Protein 7F0K (pdb70)

Secondary structure (DSSP, 8-state):
-HHHHHHHHHHHHHHHHHHH--HHHHHHHT-S--TTTS----HHHHHHH--HHHHHHHHH--HHHHHHHHHHHHHHHHHH-/-HHHHHHHHHHHHHHHHH--HHHHHHGGGSPPTTTS----HHHHHHH--HHHHHHHHH--HHHHHHHHHHHH-

Sequence (154 aa):
ATTYEEFAAKLDRLDAEFAKKEEQNKRFFADKPDEATLSPEKEHYEKFEKIQEHTDKFNKKREHSEHFKAKFAELLEQQKNTYEEFAAKLDRLDAEFAKKEEQNKRFFADKPDEATLSPEKEHYEKFEKIQEHTDKFNKKREHSEHFKAKFAEL

Solvent-accessible surface area: 10835 Å² total

Radius of gyration: 20.3 Å; Cα contacts (8 Å, |Δi|>4): 42; chains: 2; bounding box: 27×20×68 Å

Organism: Trypanosoma brucei gambiense (strain MHOM/CI/86/DAL972) (NCBI:txid679716)

B-factor: mean 46.87, std 20.78, range [7.72, 154.34]

Nearest PDB structures (foldseek):
  7f0k-assembly1_B  TM=1.007E+00  e=2.599E-08  Trypanosoma brucei gambiense DAL972

Structure (mmCIF, N/CA/C/O backbone):
data_7F0K
#
_entry.id   7F0K
#
_cell.length_a   34.899
_cell.length_b   38.544
_cell.length_c   142.095
_cell.angle_alpha   90.000
_cell.angle_beta   90.000
_cell.angle_gamma   90.000
#
_symmetry.space_group_name_H-M   'P 21 21 21'
#
loop_
_atom_site.group_PDB
_atom_site.id
_atom_site.type_symbol
_atom_site.label_atom_id
_atom_site.label_alt_id
_atom_site.label_comp_id
_atom_site.label_asym_id
_atom_site.label_entity_id
_atom_site.label_seq_id
_atom_site.pdbx_PDB_ins_code
_atom_site.Cartn_x
_atom_site.Cartn_y
_atom_site.Cartn_z
_atom_site.occupancy
_atom_site.B_iso_or_equiv
_atom_site.auth_seq_id
_atom_site.auth_comp_id
_atom_site.auth_asym_id
_atom_site.auth_atom_id
_atom_site.pdbx_PDB_model_num
ATOM 9 N N . ALA A 1 2 ? 18.25590 10.85777 56.94291 1.000 44.69601 2 ALA A N 1
ATOM 10 C CA . ALA A 1 2 ? 18.35709 11.70783 55.76113 1.000 33.65596 2 ALA A CA 1
ATOM 11 C C . ALA A 1 2 ? 19.27999 11.09160 54.71919 1.000 31.05852 2 ALA A C 1
ATOM 12 O O . ALA A 1 2 ? 19.00110 11.15969 53.51639 1.000 28.28636 2 ALA A O 1
ATOM 14 N N . THR A 1 3 ? 20.38894 10.49320 55.16184 1.000 35.19078 3 THR A N 1
ATOM 15 C CA . THR A 1 3 ? 21.27557 9.79716 54.23606 1.000 36.89997 3 THR A CA 1
ATOM 16 C C . THR A 1 3 ? 20.61583 8.54435 53.67133 1.000 37.33019 3 THR A C 1
ATOM 17 O O . THR A 1 3 ? 20.90105 8.15230 52.53380 1.000 36.07550 3 THR A O 1
ATOM 21 N N . THR A 1 4 ? 19.72635 7.91231 54.44181 1.000 38.52898 4 THR A N 1
ATOM 22 C CA . THR A 1 4 ? 19.02622 6.73107 53.94672 1.000 37.22017 4 THR A CA 1
ATOM 23 C C . THR A 1 4 ? 18.09359 7.08201 52.79405 1.000 39.51401 4 THR A C 1
ATOM 24 O O . THR A 1 4 ? 18.06465 6.37959 51.77658 1.000 51.13319 4 THR A O 1
ATOM 28 N N . TYR A 1 5 ? 17.33123 8.17006 52.92815 1.000 32.92773 5 TYR A N 1
ATOM 29 C CA . TYR A 1 5 ? 16.42020 8.56023 51.85782 1.000 21.91132 5 TYR A CA 1
ATOM 30 C C . TYR A 1 5 ? 17.18111 9.03203 50.62635 1.000 22.61601 5 TYR A C 1
ATOM 31 O O . TYR A 1 5 ? 16.80078 8.70698 49.49590 1.000 33.49549 5 TYR A O 1
ATOM 40 N N . GLU A 1 6 ? 18.25514 9.80133 50.82049 1.000 23.62504 6 GLU A N 1
ATOM 41 C CA . GLU A 1 6 ? 19.02386 10.28072 49.67650 1.000 32.92176 6 GLU A CA 1
ATOM 42 C C . GLU A 1 6 ? 19.71751 9.13202 48.95695 1.000 36.63098 6 GLU A C 1
ATOM 43 O O . GLU A 1 6 ? 19.83973 9.14779 47.72673 1.000 37.97551 6 GLU A O 1
ATOM 49 N N . GLU A 1 7 ? 20.18086 8.12681 49.70413 1.000 32.88472 7 GLU A N 1
ATOM 50 C CA . GLU A 1 7 ? 20.73297 6.94080 49.06065 1.000 41.12557 7 GLU A CA 1
ATOM 51 C C . GLU A 1 7 ? 19.65007 6.15628 48.33187 1.000 45.78747 7 GLU A C 1
ATOM 52 O O . GLU A 1 7 ? 19.92237 5.53696 47.29703 1.000 54.87521 7 GLU A O 1
ATOM 58 N N . PHE A 1 8 ? 18.41808 6.18877 48.84409 1.000 38.64168 8 PHE A N 1
ATOM 59 C CA . PHE A 1 8 ? 17.30989 5.51487 48.17551 1.000 33.12356 8 PHE A CA 1
ATOM 60 C C . PHE A 1 8 ? 16.91954 6.24228 46.89392 1.000 36.32709 8 PHE A C 1
ATOM 61 O O . PHE A 1 8 ? 16.72874 5.61551 45.84514 1.000 33.95901 8 PHE A O 1
ATOM 69 N N . ALA A 1 9 ? 16.80215 7.57161 46.95938 1.000 35.24418 9 ALA A N 1
ATOM 70 C CA . ALA A 1 9 ? 16.42106 8.34212 45.78008 1.000 28.36709 9 ALA A CA 1
ATOM 71 C C . ALA A 1 9 ? 17.50183 8.28336 44.70939 1.000 34.55926 9 ALA A C 1
ATOM 72 O O . ALA A 1 9 ? 17.19588 8.25463 43.51157 1.000 42.33345 9 ALA A O 1
ATOM 74 N N . ALA A 1 10 ? 18.77127 8.26450 45.12028 1.000 32.65867 10 ALA A N 1
ATOM 75 C CA . ALA A 1 10 ? 19.85508 8.13821 44.15233 1.000 39.55434 10 ALA A CA 1
ATOM 76 C C . ALA A 1 10 ? 19.84624 6.76251 43.49997 1.000 43.26206 10 ALA A C 1
ATOM 77 O O . ALA A 1 10 ? 20.17473 6.62743 42.31503 1.000 41.48788 10 ALA A O 1
ATOM 79 N N . LYS A 1 11 ? 19.47691 5.72963 44.26188 1.000 41.64069 11 LYS A N 1
ATOM 80 C CA . LYS A 1 11 ? 19.38289 4.38574 43.70122 1.000 48.70160 11 LYS A CA 1
ATOM 81 C C . LYS A 1 11 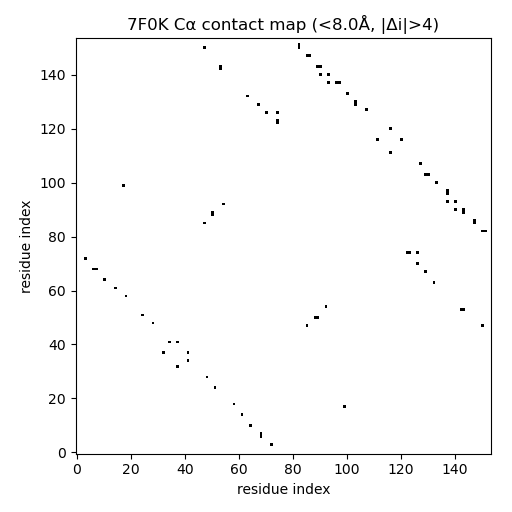? 18.30058 4.31012 42.63094 1.000 40.52886 11 LYS A C 1
ATOM 82 O O . LYS A 1 11 ? 18.51621 3.73245 41.55865 1.000 38.21516 11 LYS A O 1
ATOM 88 N N . LEU A 1 12 ? 17.13297 4.90165 42.89788 1.000 32.38017 12 LEU A N 1
ATOM 89 C CA . LEU A 1 12 ? 16.05566 4.89195 41.91318 1.000 30.94522 12 LEU A CA 1
ATOM 90 C C . LEU A 1 12 ? 16.44395 5.65730 40.65506 1.000 38.61744 12 LEU A C 1
ATOM 91 O O . LEU A 1 12 ? 16.15687 5.21398 39.53719 1.000 42.26306 12 LEU A O 1
ATOM 96 N N . ASP A 1 13 ? 17.10460 6.80677 40.81432 1.000 47.46062 13 ASP A N 1
ATOM 97 C CA . ASP A 1 13 ? 17.48519 7.59598 39.64804 1.000 50.33099 13 ASP A CA 1
ATOM 98 C C . ASP A 1 13 ? 18.54095 6.89179 38.80727 1.000 47.64782 13 ASP A C 1
ATOM 99 O O . ASP A 1 13 ? 18.53043 7.01487 37.57728 1.000 44.16418 13 ASP A O 1
ATOM 104 N N . ARG A 1 14 ? 19.45295 6.15008 39.44021 1.000 46.91796 14 ARG A N 1
ATOM 105 C CA . ARG A 1 14 ? 20.45582 5.42332 38.66872 1.000 55.16818 14 ARG A CA 1
ATOM 106 C C . ARG A 1 14 ? 19.83275 4.25220 37.92116 1.000 41.52052 14 ARG A C 1
ATOM 107 O O . ARG A 1 14 ? 20.17688 3.99549 36.76135 1.000 39.26248 14 ARG A O 1
ATOM 115 N N . LEU A 1 15 ? 18.90315 3.54027 38.56233 1.000 36.39192 15 LEU A N 1
ATOM 116 C CA . LEU A 1 15 ? 18.21411 2.44841 37.88295 1.000 38.16002 15 LEU A CA 1
ATOM 117 C C . LEU A 1 15 ? 17.33141 2.97058 36.75670 1.000 29.47472 15 LEU A C 1
ATOM 118 O O . LEU A 1 15 ? 17.23982 2.34590 35.69345 1.000 38.16089 15 LEU A O 1
ATOM 123 N N . ASP A 1 16 ? 16.66528 4.10785 36.97452 1.000 29.55752 16 ASP A N 1
ATOM 124 C CA . ASP A 1 16 ? 15.84694 4.69585 35.91811 1.000 44.61787 16 ASP A CA 1
ATOM 125 C C . ASP A 1 16 ? 16.70521 5.15299 34.74522 1.000 32.03620 16 ASP A C 1
ATOM 126 O O . ASP A 1 16 ? 16.29920 5.02401 33.58412 1.000 21.38652 16 ASP A O 1
ATOM 131 N N . ALA A 1 17 ? 17.88922 5.70116 35.02735 1.000 29.02932 17 ALA A N 1
ATOM 132 C CA . ALA A 1 17 ? 18.76409 6.14636 33.94863 1.000 31.62749 17 ALA A CA 1
ATOM 133 C C . ALA A 1 17 ? 19.28909 4.96434 33.14467 1.000 37.85331 17 ALA A C 1
ATOM 134 O O . ALA A 1 17 ? 19.42432 5.05137 31.91825 1.000 40.25893 17 ALA A O 1
ATOM 136 N N . GLU A 1 18 ? 19.58238 3.84714 33.81465 1.000 31.76722 18 GLU A N 1
ATOM 137 C CA . GLU A 1 18 ? 20.06417 2.67222 33.09683 1.000 33.73283 18 GLU A CA 1
ATOM 138 C C . GLU A 1 18 ? 18.95362 2.04691 32.26419 1.000 29.02530 18 GLU A C 1
ATOM 139 O O . GLU A 1 18 ? 19.19141 1.60116 31.13574 1.000 34.32556 18 GLU A O 1
ATOM 145 N N . PHE A 1 19 ? 17.73204 2.01618 32.80102 1.000 19.99555 19 PHE A N 1
ATOM 146 C CA . PHE A 1 19 ? 16.60020 1.48970 32.04635 1.000 17.74674 19 PHE A CA 1
ATOM 147 C C . PHE A 1 19 ? 16.29078 2.35795 30.83355 1.000 31.88703 19 PHE A C 1
ATOM 148 O O . PHE A 1 19 ? 15.92711 1.84078 29.77054 1.000 34.36442 19 PHE A O 1
ATOM 156 N N . ALA A 1 20 ? 16.41592 3.67987 30.97535 1.000 32.16743 20 ALA A N 1
ATOM 157 C CA . ALA A 1 20 ? 16.14893 4.56723 29.84851 1.000 27.35923 20 ALA A CA 1
ATOM 158 C C . ALA A 1 20 ? 17.19155 4.40063 28.75069 1.000 34.74621 20 ALA A C 1
ATOM 159 O O . ALA A 1 20 ? 16.84864 4.37492 27.56276 1.000 50.33269 20 ALA A O 1
ATOM 161 N N . LYS A 1 21 ? 18.46985 4.29026 29.12268 1.000 30.62316 21 LYS A N 1
ATOM 162 C CA . LYS A 1 21 ? 19.50156 4.07993 28.11211 1.000 42.47103 21 LYS A CA 1
ATOM 163 C C . LYS A 1 21 ? 19.36562 2.70653 27.46851 1.000 41.32711 21 LYS A C 1
ATOM 164 O O . LYS A 1 21 ? 19.55483 2.56139 26.25495 1.000 49.85796 21 LYS A O 1
ATOM 170 N N . LYS A 1 22 ? 19.04127 1.68675 28.26781 1.000 32.92587 22 LYS A N 1
ATOM 171 C CA . LYS A 1 22 ? 18.82862 0.35243 27.71896 1.000 33.43027 22 LYS A CA 1
ATOM 172 C C . LYS A 1 22 ? 17.69054 0.34940 26.70788 1.000 38.19223 22 LYS A C 1
ATOM 173 O O . LYS A 1 22 ? 17.74637 -0.37489 25.70691 1.000 50.36402 22 LYS A O 1
ATOM 187 N N . GLU A 1 24 ? 16.75069 3.05277 24.91945 1.000 39.30994 24 GLU A N 1
ATOM 188 C CA . GLU A 1 24 ? 17.16758 3.84010 23.76511 1.000 49.57981 24 GLU A CA 1
ATOM 189 C C . GLU A 1 24 ? 18.11563 3.05876 22.86601 1.000 47.72566 24 GLU A C 1
ATOM 190 O O . GLU A 1 24 ? 18.10165 3.24508 21.64436 1.000 43.05122 24 GLU A O 1
ATOM 196 N N . GLU A 1 25 ? 18.93389 2.17636 23.44226 1.000 50.19138 25 GLU A N 1
ATOM 197 C CA . GLU A 1 25 ? 19.86379 1.40129 22.62975 1.000 52.43298 25 GLU A CA 1
ATOM 198 C C . GLU A 1 25 ? 19.15409 0.28555 21.87546 1.000 41.94895 25 GLU A C 1
ATOM 199 O O . GLU A 1 25 ? 19.45806 0.03688 20.70335 1.000 37.73229 25 GLU A O 1
ATOM 205 N N . GLN A 1 26 ? 18.20759 -0.39618 22.52398 1.000 37.25819 26 GLN A N 1
ATOM 206 C CA . GLN A 1 26 ? 17.49243 -1.46589 21.83753 1.000 38.08533 26 GLN A CA 1
ATOM 207 C C . GLN A 1 26 ? 16.58907 -0.90774 20.74338 1.000 36.93716 26 GLN A C 1
ATOM 208 O O . GLN A 1 26 ? 16.47279 -1.50422 19.66695 1.000 51.80820 26 GLN A O 1
ATOM 214 N N . ASN A 1 27 ? 15.94456 0.23653 20.99397 1.000 35.97901 27 ASN A N 1
ATOM 215 C CA . ASN A 1 27 ? 15.19033 0.89379 19.93196 1.000 30.77169 27 ASN A CA 1
ATOM 216 C C . ASN A 1 27 ? 16.11751 1.39739 18.83548 1.000 29.63291 27 ASN A C 1
ATOM 217 O O . ASN A 1 27 ? 15.70744 1.49655 17.67392 1.000 30.23590 27 ASN A O 1
ATOM 222 N N . LYS A 1 28 ? 17.36775 1.70773 19.18163 1.000 26.45324 28 LYS A N 1
ATOM 223 C CA . LYS A 1 28 ? 18.33034 2.14136 18.17598 1.000 23.30961 28 LYS A CA 1
ATOM 224 C C . LYS A 1 28 ? 18.70661 0.98171 17.26354 1.000 31.05013 28 LYS A C 1
ATOM 225 O O . LYS A 1 28 ? 18.71857 1.12104 16.03481 1.000 28.22338 28 LYS A O 1
ATOM 231 N N . ARG A 1 29 ? 19.00318 -0.18036 17.85301 1.000 34.14315 29 ARG A N 1
ATOM 232 C CA . ARG A 1 29 ? 19.41257 -1.33677 17.06383 1.000 38.45660 29 ARG A CA 1
ATOM 233 C C . ARG A 1 29 ? 18.23369 -1.96538 16.33232 1.000 28.38875 29 ARG A C 1
ATOM 234 O O . ARG A 1 29 ? 18.41663 -2.56450 15.26621 1.000 32.33542 29 ARG A O 1
ATOM 242 N N . PHE A 1 30 ? 17.02205 -1.83339 16.87715 1.000 29.86640 30 PHE A N 1
ATOM 243 C CA . PHE A 1 30 ? 15.85114 -2.39044 16.20832 1.000 23.56896 30 PHE A CA 1
ATOM 244 C C . PHE A 1 30 ? 15.51297 -1.60415 14.94741 1.000 31.36505 30 PHE A C 1
ATOM 245 O O . PHE A 1 30 ? 15.12646 -2.18822 13.92805 1.000 30.10851 30 PHE A O 1
ATOM 253 N N . PHE A 1 31 ? 15.64810 -0.27579 15.00072 1.000 36.51139 31 PHE A N 1
ATOM 254 C CA . PHE A 1 31 ? 15.38568 0.55791 13.83320 1.000 33.22362 31 PHE A CA 1
ATOM 255 C C . PHE A 1 31 ? 16.48471 0.45149 12.78569 1.000 47.18376 31 PHE A C 1
ATOM 256 O O . PHE A 1 31 ? 16.22469 0.71046 11.60564 1.000 48.48755 31 PHE A O 1
ATOM 264 N N . ALA A 1 32 ? 17.70188 0.08567 13.18603 1.000 44.53138 32 ALA A N 1
ATOM 265 C 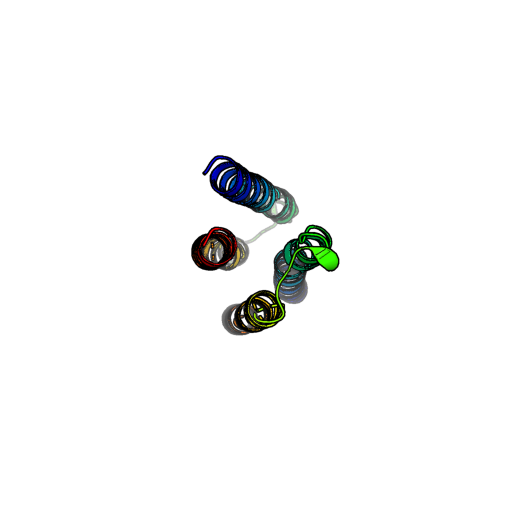CA . ALA A 1 32 ? 18.80246 -0.05657 12.24286 1.000 38.71792 32 ALA A CA 1
ATOM 266 C C . ALA A 1 32 ? 18.75738 -1.37104 11.47851 1.000 33.27329 32 ALA A C 1
ATOM 267 O O . ALA A 1 32 ? 19.64741 -1.62277 10.65932 1.000 37.65497 32 ALA A O 1
ATOM 269 N N . ASP A 1 33 ? 17.75113 -2.20498 11.71956 1.000 32.22333 33 ASP A N 1
ATOM 270 C CA . ASP A 1 33 ? 17.58378 -3.47855 11.02651 1.000 39.13163 33 ASP A CA 1
ATOM 271 C C . ASP A 1 33 ? 16.34483 -3.33717 10.14581 1.000 42.83131 33 ASP A C 1
ATOM 272 O O . ASP A 1 33 ? 15.23115 -3.68173 10.54458 1.000 38.74153 33 ASP A O 1
ATOM 277 N N . LYS A 1 34 ? 16.55490 -2.81904 8.94239 1.000 56.25948 34 LYS A N 1
ATOM 278 C CA . LYS A 1 34 ? 15.49303 -2.55034 7.98647 1.000 54.01525 34 LYS A CA 1
ATOM 279 C C . LYS A 1 34 ? 16.08471 -2.67116 6.59275 1.000 69.83429 34 LYS A C 1
ATOM 280 O O . LYS A 1 34 ? 17.30772 -2.58657 6.42807 1.000 70.83113 34 LYS A O 1
ATOM 286 N N . PRO A 1 35 ? 15.25369 -2.89008 5.57249 1.000 61.15084 35 PRO A N 1
ATOM 287 C CA . PRO A 1 35 ? 15.78928 -3.02639 4.21369 1.000 53.25869 35 PRO A CA 1
ATOM 288 C C . PRO A 1 35 ? 16.55937 -1.78572 3.78368 1.000 62.36221 35 PRO A C 1
ATOM 289 O O . PRO A 1 35 ? 16.44560 -0.70865 4.37342 1.000 71.28572 35 PRO A O 1
ATOM 293 N N . ASP A 1 36 ? 17.35362 -1.95554 2.72955 1.000 66.02343 36 ASP A N 1
ATOM 294 C CA . ASP A 1 36 ? 18.21232 -0.88125 2.25190 1.000 70.91534 36 ASP A CA 1
ATOM 295 C C . ASP A 1 36 ? 17.37900 0.30419 1.77581 1.000 64.97420 36 ASP A C 1
ATOM 296 O O . ASP A 1 36 ? 16.22743 0.15729 1.35693 1.000 63.13731 36 ASP A O 1
ATOM 301 N N . GLU A 1 37 ? 17.97239 1.49789 1.86032 1.000 65.63936 37 GLU A N 1
ATOM 302 C CA . GLU A 1 37 ? 17.29077 2.69864 1.39273 1.000 60.43236 37 GLU A CA 1
ATOM 303 C C . GLU A 1 37 ? 17.04997 2.66367 -0.10944 1.000 71.94669 37 GLU A C 1
ATOM 304 O O . GLU A 1 37 ? 16.14699 3.35090 -0.59978 1.000 69.23133 37 GLU A O 1
ATOM 310 N N . ALA A 1 38 ? 17.83435 1.87822 -0.84676 1.000 71.94128 38 ALA A N 1
ATOM 311 C CA . ALA A 1 38 ? 17.66657 1.74013 -2.28605 1.000 63.97807 38 ALA A CA 1
ATOM 312 C C . ALA A 1 38 ? 16.59978 0.72017 -2.65881 1.000 58.33393 38 ALA A C 1
ATOM 313 O O . ALA A 1 38 ? 16.34211 0.52542 -3.85114 1.000 70.18868 38 ALA A O 1
ATOM 315 N N . THR A 1 39 ? 15.97603 0.07036 -1.67557 1.000 52.56795 39 THR A N 1
ATOM 316 C CA . THR A 1 39 ? 14.92454 -0.90292 -1.92615 1.000 51.72025 39 THR A CA 1
ATOM 317 C C . THR A 1 39 ? 13.55176 -0.43265 -1.46939 1.000 58.30974 39 THR A C 1
ATOM 318 O O . THR A 1 39 ? 12.55260 -1.08089 -1.80039 1.000 58.80307 39 THR A O 1
ATOM 322 N N . LEU A 1 40 ? 13.47444 0.66127 -0.71768 1.000 52.43901 40 LEU A N 1
ATOM 323 C CA . LEU A 1 40 ? 12.21418 1.16689 -0.19284 1.000 50.44234 40 LEU A CA 1
ATOM 324 C C . LEU A 1 40 ? 11.70429 2.30056 -1.07143 1.000 58.83572 40 LEU A C 1
ATOM 325 O O . LEU A 1 40 ? 12.43986 3.25129 -1.35679 1.000 57.10087 40 LEU A O 1
ATOM 330 N N . SER A 1 41 ? 10.44900 2.19341 -1.49896 1.000 56.44779 41 SER A N 1
ATOM 331 C CA . SER A 1 41 ? 9.81674 3.26094 -2.25018 1.000 53.71083 41 SER A CA 1
ATOM 332 C C . SER A 1 41 ? 9.53580 4.44946 -1.33217 1.000 66.92565 41 SER A C 1
ATOM 333 O O . SER A 1 41 ? 9.55089 4.31436 -0.10598 1.000 72.50698 41 SER A O 1
ATOM 336 N N . PRO A 1 42 ? 9.29354 5.63356 -1.90516 1.000 64.93690 42 PRO A N 1
ATOM 337 C CA . PRO A 1 42 ? 8.90656 6.78141 -1.06713 1.000 58.31509 42 PRO A CA 1
ATOM 338 C C . PRO A 1 42 ? 7.69548 6.51220 -0.19054 1.000 52.56938 42 PRO A C 1
ATOM 339 O O . PRO A 1 42 ? 7.55710 7.13854 0.86749 1.000 51.85358 42 PRO A O 1
ATOM 343 N N . GLU A 1 43 ? 6.80912 5.60194 -0.60005 1.000 48.33704 43 GLU A N 1
ATOM 344 C CA . GLU A 1 43 ? 5.70036 5.21199 0.26411 1.000 58.36639 43 GLU A CA 1
ATOM 345 C C . GLU A 1 43 ? 6.18864 4.39437 1.45420 1.000 69.53145 43 GLU A C 1
ATOM 346 O O . GLU A 1 43 ? 5.74309 4.61073 2.58761 1.000 76.38452 43 GLU A O 1
ATOM 360 N N . LYS A 1 45 ? 9.23039 4.40928 2.70397 1.000 43.70212 45 LYS A N 1
ATOM 361 C CA . LYS A 1 45 ? 10.06717 5.25706 3.54794 1.000 37.88435 45 LYS A CA 1
ATOM 362 C C . LYS A 1 45 ? 9.22250 6.08064 4.51018 1.000 49.33672 45 LYS A C 1
ATOM 363 O O . LYS A 1 45 ? 9.56739 6.21839 5.68970 1.000 60.32466 45 LYS A O 1
ATOM 369 N N . GLU A 1 46 ? 8.11260 6.64009 4.02371 1.000 55.52200 46 GLU A N 1
ATOM 370 C CA . GLU A 1 46 ? 7.21189 7.37774 4.90198 1.000 58.29518 46 GLU A CA 1
ATOM 371 C C . GLU A 1 46 ? 6.52837 6.45653 5.90372 1.000 59.51376 46 GLU A C 1
ATOM 372 O O . GLU A 1 46 ? 6.24148 6.87269 7.03218 1.000 66.55438 46 GLU A O 1
ATOM 378 N N . HIS A 1 47 ? 6.26452 5.20715 5.51582 1.000 46.57867 47 HIS A N 1
ATOM 379 C CA . HIS A 1 47 ? 5.66202 4.25968 6.44683 1.000 53.93419 47 HIS A CA 1
ATOM 380 C C . HIS A 1 47 ? 6.67113 3.78546 7.48612 1.000 47.10041 47 HIS A C 1
ATOM 381 O O . HIS A 1 47 ? 6.32063 3.59011 8.65559 1.000 52.35384 47 HIS A O 1
ATOM 388 N N . TYR A 1 48 ? 7.92973 3.59919 7.08147 1.000 42.66618 48 TYR A N 1
ATOM 389 C CA . TYR A 1 48 ? 8.95553 3.18069 8.03113 1.000 39.75684 48 TYR A CA 1
ATOM 390 C C . TYR A 1 48 ? 9.31302 4.29383 9.00867 1.000 37.96729 48 TYR A C 1
ATOM 391 O O . TYR A 1 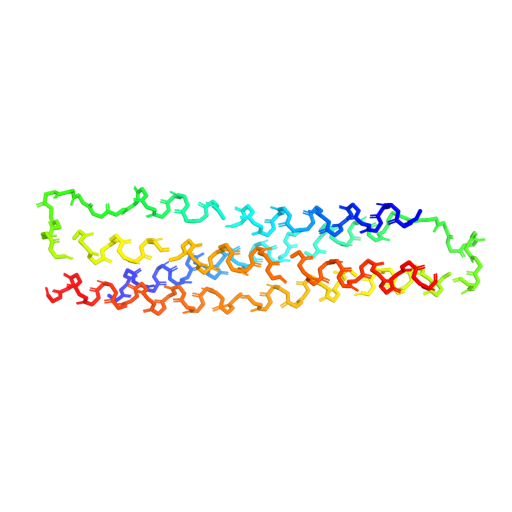48 ? 9.71722 4.01151 10.14229 1.000 30.71026 48 TYR A O 1
ATOM 400 N N . GLU A 1 49 ? 9.18908 5.55622 8.59046 1.000 42.09935 49 GLU A N 1
ATOM 401 C CA . GLU A 1 49 ? 9.50017 6.66331 9.49024 1.000 45.12941 49 GLU A CA 1
ATOM 402 C C . GLU A 1 49 ? 8.41959 6.82384 10.55167 1.000 43.26409 49 GLU A C 1
ATOM 403 O O . GLU A 1 49 ? 8.72519 7.04881 11.72863 1.000 43.32266 49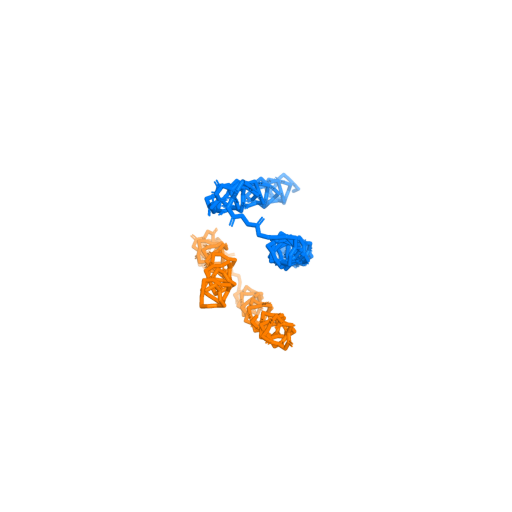 GLU A O 1
ATOM 409 N N . LYS A 1 50 ? 7.14914 6.72982 10.15034 1.000 36.36372 50 LYS A N 1
ATOM 410 C CA . LYS A 1 50 ? 6.06254 6.72916 11.12387 1.000 35.18444 50 LYS A CA 1
ATOM 411 C C . LYS A 1 50 ? 6.13739 5.50770 12.02962 1.000 37.31073 50 LYS A C 1
ATOM 412 O O . LYS A 1 50 ? 5.73715 5.57242 13.19784 1.000 43.19911 50 LYS A O 1
ATOM 418 N N . PHE A 1 51 ? 6.64872 4.39091 11.50791 1.000 45.83903 51 PHE A N 1
ATOM 419 C CA . PHE A 1 51 ? 6.87765 3.20942 12.33270 1.000 38.63351 51 PHE A CA 1
ATOM 420 C C . PHE A 1 51 ? 7.84434 3.52234 13.46830 1.000 35.13877 51 PHE A C 1
ATOM 421 O O . PHE A 1 51 ? 7.56944 3.22026 14.63522 1.000 3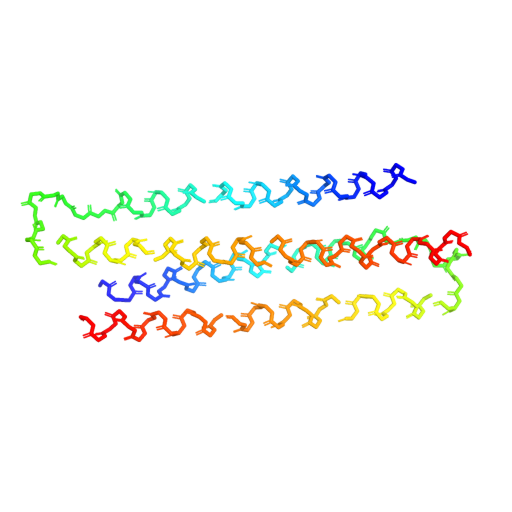5.03203 51 PHE A O 1
ATOM 429 N N . GLU A 1 52 ? 8.98065 4.14502 13.14484 1.000 31.50505 52 GLU A N 1
ATOM 430 C CA . GLU A 1 52 ? 9.97543 4.44918 14.16851 1.000 33.43211 52 GLU A CA 1
ATOM 431 C C . GLU A 1 52 ? 9.47302 5.51537 15.13420 1.000 39.87465 52 GLU A C 1
ATOM 432 O O . GLU A 1 52 ? 9.74939 5.44915 16.33777 1.000 44.37254 52 GLU A O 1
ATOM 438 N N . LYS A 1 53 ? 8.73007 6.50367 14.62814 1.000 55.36253 53 LYS A N 1
ATOM 439 C CA . LYS A 1 53 ? 8.25405 7.58300 15.48846 1.000 45.77246 53 LYS A CA 1
ATOM 440 C C . LYS A 1 53 ? 7.23800 7.07890 16.50481 1.000 28.84358 53 LYS A C 1
ATOM 441 O O . LYS A 1 53 ? 7.32114 7.42039 17.68974 1.000 30.60545 53 LYS A O 1
ATOM 455 N N . ILE A 1 55 ? 6.93290 4.12449 17.74667 1.000 33.51627 55 ILE A N 1
ATOM 456 C CA . ILE A 1 55 ? 7.60668 3.32095 18.76247 1.000 27.18360 55 ILE A CA 1
ATOM 457 C C . ILE A 1 55 ? 8.37312 4.21641 19.72755 1.000 24.08479 55 ILE A C 1
ATOM 458 O O . ILE A 1 55 ? 8.34697 4.00549 20.94594 1.000 22.57740 55 ILE A O 1
ATOM 463 N N . GLN A 1 56 ? 9.06884 5.22843 19.20139 1.000 25.76278 56 GLN A N 1
ATOM 464 C CA . GLN A 1 56 ? 9.80260 6.14903 20.06342 1.000 22.53836 56 GLN A CA 1
ATOM 465 C C . GLN A 1 56 ? 8.86408 7.04748 20.85693 1.000 22.33585 56 GLN A C 1
ATOM 466 O O . GLN A 1 56 ? 9.16980 7.40453 22.00001 1.000 24.79778 56 GLN A O 1
ATOM 472 N N . GLU A 1 57 ? 7.72877 7.43046 20.26981 1.000 26.44733 57 GLU A N 1
ATOM 473 C CA . GLU A 1 57 ? 6.74939 8.22203 21.00651 1.000 35.47843 57 GLU A CA 1
ATOM 474 C C . GLU A 1 57 ? 6.15206 7.42374 22.15813 1.000 36.15542 57 GLU A C 1
ATOM 475 O O . GLU A 1 57 ? 5.95443 7.95886 23.25522 1.000 50.76186 57 GLU A O 1
ATOM 481 N N . HIS A 1 58 ? 5.86526 6.13958 21.93009 1.000 22.62384 58 HIS A N 1
ATOM 482 C CA . HIS A 1 58 ? 5.34640 5.29716 23.00169 1.000 20.93400 58 HIS A CA 1
ATOM 483 C C . HIS A 1 58 ? 6.40306 5.01658 24.06323 1.000 22.56545 58 HIS A C 1
ATOM 484 O O . HIS A 1 58 ? 6.06054 4.75069 25.22024 1.000 23.42581 58 HIS A O 1
ATOM 491 N N . THR A 1 59 ? 7.68409 5.07612 23.69771 1.000 24.12283 59 THR A N 1
ATOM 492 C CA . THR A 1 59 ? 8.74891 4.84556 24.66852 1.000 16.50474 59 THR A CA 1
ATOM 493 C C . THR A 1 59 ? 9.00663 6.08405 25.52118 1.000 27.15555 59 THR A C 1
ATOM 494 O O . THR A 1 59 ? 9.09373 5.99357 26.75085 1.000 33.66853 59 THR A O 1
ATOM 498 N N . ASP A 1 60 ? 9.12895 7.25124 24.88330 1.000 27.04875 60 ASP A N 1
ATOM 499 C CA . ASP A 1 60 ? 9.38585 8.48098 25.62696 1.000 28.56032 60 ASP A CA 1
ATOM 500 C C . ASP A 1 60 ? 8.20530 8.88840 26.50043 1.000 30.86708 60 ASP A C 1
ATOM 501 O O . ASP A 1 60 ? 8.40484 9.50408 27.55384 1.000 34.87343 60 ASP A O 1
ATOM 506 N N . LYS A 1 61 ? 6.97687 8.56389 26.08847 1.000 32.39720 61 LYS A N 1
ATOM 507 C CA . LYS A 1 61 ? 5.81450 8.95479 26.88147 1.000 34.94440 61 LYS A CA 1
ATOM 508 C C . LYS A 1 61 ? 5.77876 8.22782 28.21928 1.000 28.23385 61 LYS A C 1
ATOM 509 O O . LYS A 1 61 ? 5.41523 8.81814 29.24343 1.000 32.47169 61 LYS A O 1
ATOM 515 N N . PHE A 1 62 ? 6.16033 6.95364 28.23427 1.000 25.97837 62 PHE A N 1
ATOM 516 C CA . PHE A 1 62 ? 6.12259 6.15903 29.45389 1.000 27.63956 62 PHE A CA 1
ATOM 517 C C . PHE A 1 62 ? 7.42611 6.19895 30.23528 1.000 31.35107 62 PHE A C 1
ATOM 518 O O . PHE A 1 62 ? 7.42411 5.87807 31.42907 1.000 48.60011 62 PHE A O 1
ATOM 526 N N . ASN A 1 63 ? 8.53552 6.57747 29.59879 1.000 24.24232 63 ASN A N 1
ATOM 527 C CA . ASN A 1 63 ? 9.73311 6.88248 30.37147 1.000 30.71840 63 ASN A CA 1
ATOM 528 C C . ASN A 1 63 ? 9.48368 8.08018 31.27700 1.000 36.00471 63 ASN A C 1
ATOM 529 O O . ASN A 1 63 ? 9.97451 8.12634 32.41086 1.000 38.70374 63 ASN A O 1
ATOM 534 N N . LYS A 1 64 ? 8.70206 9.05151 30.79830 1.000 29.15054 64 LYS A N 1
ATOM 535 C CA . LYS A 1 64 ? 8.33202 10.18483 31.63773 1.000 33.96790 64 LYS A CA 1
ATOM 536 C C . LYS A 1 64 ? 7.36725 9.75699 32.73583 1.000 26.83263 64 LYS A C 1
ATOM 537 O O . LYS A 1 64 ? 7.48244 10.20808 33.88161 1.000 32.93098 64 LYS A O 1
ATOM 543 N N . LYS A 1 65 ? 6.41165 8.88254 32.40784 1.000 14.29214 65 LYS A N 1
ATOM 544 C CA . LYS A 1 65 ? 5.45614 8.42096 33.40820 1.000 23.93167 65 LYS A CA 1
ATOM 545 C C . LYS A 1 65 ? 6.08861 7.47570 34.41914 1.000 29.82496 65 LYS A C 1
ATOM 546 O O . LYS A 1 65 ? 5.56904 7.34303 35.53220 1.000 36.96704 65 LYS A O 1
ATOM 560 N N . ARG A 1 67 ? 9.23527 7.96194 35.52417 1.000 37.24302 67 ARG A N 1
ATOM 561 C CA . ARG A 1 67 ? 9.81067 8.95432 36.42534 1.000 25.37830 67 ARG A CA 1
ATOM 562 C C . ARG A 1 67 ? 8.73687 9.58236 37.30211 1.000 31.34028 67 ARG A C 1
ATOM 563 O O . ARG A 1 67 ? 9.00634 9.94564 38.45264 1.000 38.33753 67 ARG A O 1
ATOM 571 N N . GLU A 1 68 ? 7.51898 9.72527 36.77308 1.000 30.02531 68 GLU A N 1
ATOM 572 C CA . GLU A 1 68 ? 6.40080 10.17398 37.59498 1.000 31.29887 68 GLU A CA 1
ATOM 573 C C . GLU A 1 68 ? 6.07986 9.15197 38.67841 1.000 29.70350 68 GLU A C 1
ATOM 574 O O . GLU A 1 68 ? 5.75927 9.51761 39.81554 1.000 34.58728 68 GLU A O 1
ATOM 580 N N . HIS A 1 69 ? 6.17389 7.86198 38.34660 1.000 28.52952 69 HIS A N 1
ATOM 581 C CA . HIS A 1 69 ? 5.94014 6.82511 39.34488 1.000 45.79323 69 HIS A CA 1
ATOM 582 C C . HIS A 1 69 ? 7.07341 6.76099 40.36007 1.000 33.64797 69 HIS A C 1
ATOM 583 O O . HIS A 1 69 ? 6.84378 6.40397 41.52116 1.000 24.25546 69 HIS A O 1
ATOM 590 N N . SER A 1 70 ? 8.29138 7.12407 39.95209 1.000 30.22350 70 SER A N 1
ATOM 591 C CA . SER A 1 70 ? 9.41120 7.13616 40.88713 1.000 22.02338 70 SER A CA 1
ATOM 592 C C . SER A 1 70 ? 9.28943 8.28871 41.87419 1.000 35.36895 70 SER A C 1
ATOM 593 O O . SER A 1 70 ? 9.57923 8.12644 43.06552 1.000 38.82426 70 SER A O 1
ATOM 596 N N . GLU A 1 71 ? 8.86967 9.46264 41.39650 1.000 33.63936 71 GLU A N 1
ATOM 597 C CA . GLU A 1 71 ? 8.64653 10.58486 42.30013 1.000 33.13139 71 GLU A CA 1
ATOM 598 C C . GLU A 1 71 ? 7.55655 10.25710 43.31172 1.000 30.51907 71 GLU A C 1
ATOM 599 O O . GLU A 1 71 ? 7.66316 10.61453 44.49071 1.000 32.46555 71 GLU A O 1
ATOM 605 N N . HIS A 1 72 ? 6.50589 9.56062 42.87135 1.000 36.65656 72 HIS A N 1
ATOM 606 C CA . HIS A 1 72 ? 5.46736 9.12557 43.79773 1.000 36.64123 72 HIS A CA 1
ATOM 607 C C . HIS A 1 72 ? 5.99417 8.06988 44.75997 1.000 32.87265 72 HIS A C 1
ATOM 608 O O . HIS A 1 72 ? 5.51957 7.97291 45.89719 1.000 32.97329 72 HIS A O 1
ATOM 615 N N . PHE A 1 73 ? 6.97883 7.28185 44.32528 1.000 35.98485 73 PHE A N 1
ATOM 616 C CA . PHE A 1 73 ? 7.56246 6.26650 45.19394 1.000 22.62494 73 PHE A CA 1
ATOM 617 C C . PHE A 1 73 ? 8.44903 6.90863 46.25330 1.000 27.36547 73 PHE A C 1
ATOM 618 O O . PHE A 1 73 ? 8.38357 6.54002 47.43170 1.000 23.52333 73 PHE A O 1
ATOM 626 N N . LYS A 1 74 ? 9.26238 7.89141 45.85747 1.000 38.54919 74 LYS A N 1
ATOM 627 C CA . LYS A 1 74 ? 10.12172 8.57637 46.81801 1.000 31.12032 74 LYS A CA 1
ATOM 628 C C . LYS A 1 74 ? 9.30593 9.30939 47.87459 1.000 29.41608 74 LYS A C 1
ATOM 629 O O . LYS A 1 74 ? 9.64207 9.27187 49.06389 1.000 32.71432 74 LYS A O 1
ATOM 635 N N . ALA A 1 75 ? 8.22795 9.98084 47.45994 1.000 29.35808 75 ALA A N 1
ATOM 636 C CA . ALA A 1 75 ? 7.42242 10.74168 48.40951 1.000 22.62441 75 ALA A CA 1
ATOM 637 C C . ALA A 1 75 ? 6.74175 9.82944 49.42089 1.000 20.07973 75 ALA A C 1
ATOM 638 O O . ALA A 1 75 ? 6.73972 10.12013 50.62290 1.000 28.34442 75 ALA A O 1
ATOM 640 N N . LYS A 1 76 ? 6.16697 8.71768 48.95804 1.000 17.80940 76 LYS A N 1
ATOM 641 C CA . LYS A 1 76 ? 5.52310 7.78839 49.87952 1.000 28.77828 76 LYS A CA 1
ATOM 642 C C . LYS A 1 76 ? 6.54291 7.04862 50.73549 1.000 26.80241 76 LYS A C 1
ATOM 643 O O . LYS A 1 76 ? 6.22449 6.63351 51.85552 1.000 19.81593 76 LYS A O 1
ATOM 649 N N . PHE A 1 77 ? 7.76948 6.88170 50.23620 1.000 29.91535 77 PHE A N 1
ATOM 650 C CA . PHE A 1 77 ? 8.80148 6.22369 51.02878 1.000 24.25063 77 PHE A CA 1
ATOM 651 C C . PHE A 1 77 ? 9.33030 7.15058 52.11454 1.000 26.62401 77 PHE A C 1
ATOM 652 O O . PHE A 1 77 ? 9.66697 6.69495 53.21274 1.000 37.49495 77 PHE A O 1
ATOM 660 N N . ALA A 1 78 ? 9.41402 8.45106 51.82443 1.000 25.55288 78 ALA A N 1
ATOM 661 C CA . ALA A 1 78 ? 9.83238 9.40494 52.84488 1.000 22.09019 78 ALA A CA 1
ATOM 662 C C . ALA A 1 78 ? 8.77157 9.53894 53.92891 1.000 25.15479 78 ALA A C 1
ATOM 663 O O . ALA A 1 78 ? 9.09899 9.69286 55.11127 1.000 30.23079 78 ALA A O 1
ATOM 665 N N . GLU A 1 79 ? 7.49345 9.48161 53.54526 1.000 21.62630 79 GLU A N 1
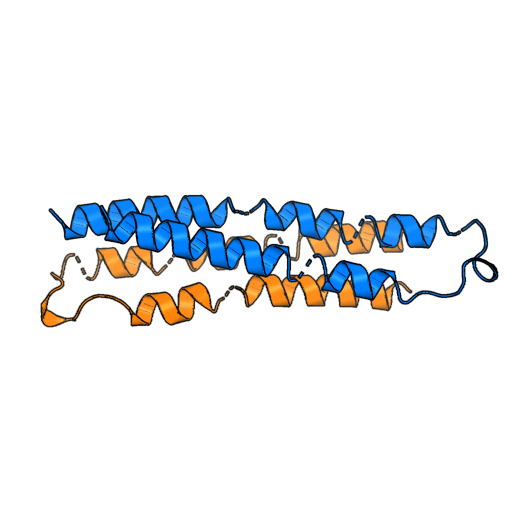ATOM 666 C CA . GLU A 1 79 ? 6.42615 9.54711 54.53640 1.000 33.58126 79 GLU A CA 1
ATOM 667 C C . GLU A 1 79 ? 6.42863 8.31420 55.42985 1.000 39.38094 79 GLU A C 1
ATOM 668 O O . GLU A 1 79 ? 6.01419 8.38891 56.59239 1.000 41.78550 79 GLU A O 1
ATOM 674 N N . LEU A 1 80 ? 6.90815 7.18145 54.91194 1.000 34.79762 80 LEU A N 1
ATOM 675 C CA . LEU A 1 80 ? 6.99823 5.96637 55.71225 1.000 26.94110 80 LEU A CA 1
ATOM 676 C C . LEU A 1 80 ? 8.17603 6.02463 56.67628 1.000 30.76540 80 LEU A C 1
ATOM 677 O O . LEU A 1 80 ? 8.05151 5.61792 57.83684 1.000 45.45936 80 LEU A O 1
ATOM 682 N N . LEU A 1 81 ? 9.32665 6.52109 56.21336 1.000 27.14724 81 LEU A N 1
ATOM 683 C CA . LEU A 1 81 ? 10.46405 6.69593 57.10962 1.000 33.93579 81 LEU A CA 1
ATOM 684 C C . LEU A 1 81 ? 10.18574 7.75878 58.16310 1.000 33.59842 81 LEU A C 1
ATOM 685 O O . LEU A 1 81 ? 10.74807 7.70040 59.26254 1.000 35.58464 81 LEU A O 1
ATOM 690 N N . GLU A 1 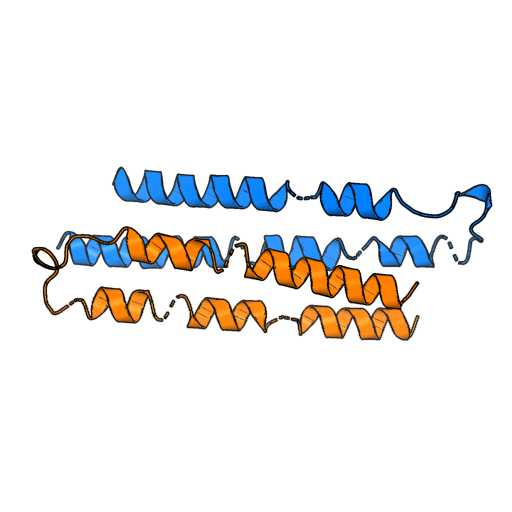82 ? 9.33279 8.73700 57.84818 1.000 34.28115 82 GLU A N 1
ATOM 691 C CA . GLU A 1 82 ? 8.93755 9.71490 58.85618 1.000 41.82712 82 GLU A CA 1
ATOM 692 C C . GLU A 1 82 ? 8.10895 9.05952 59.95270 1.000 47.22014 82 GLU A C 1
ATOM 693 O O . GLU A 1 82 ? 8.28813 9.35965 61.13912 1.000 51.10657 82 GLU A O 1
ATOM 699 N N . GLN A 1 83 ? 7.19709 8.16008 59.57456 1.000 44.68440 83 GLN A N 1
ATOM 700 C CA . GLN A 1 83 ? 6.47515 7.37989 60.57229 1.000 37.32157 83 GLN A CA 1
ATOM 701 C C . GLN A 1 83 ? 7.40224 6.41071 61.29365 1.000 36.60566 83 GLN A C 1
ATOM 702 O O . GLN A 1 83 ? 7.21542 6.14585 62.48667 1.000 52.60165 83 GLN A O 1
ATOM 708 N N . GLN A 1 84 ? 8.40718 5.88142 60.59274 1.000 32.08921 84 GLN A N 1
ATOM 709 C CA . GLN A 1 84 ? 9.37932 5.00508 61.23681 1.000 46.24862 84 GLN A CA 1
ATOM 710 C C . GLN A 1 84 ? 10.23562 5.77351 62.23616 1.000 36.49968 84 GLN A C 1
ATOM 711 O O . GLN A 1 84 ? 10.55283 5.26015 63.31518 1.000 30.70721 84 GLN A O 1
ATOM 717 N N . LYS A 1 85 ? 10.61489 7.00697 61.89545 1.000 43.45039 85 LYS A N 1
ATOM 718 C CA . LYS A 1 85 ? 11.45167 7.80492 62.78641 1.000 43.79744 85 LYS A CA 1
ATOM 719 C C . LYS A 1 85 ? 10.68208 8.23006 64.03117 1.000 36.85727 85 LYS A C 1
ATOM 720 O O . LYS A 1 85 ? 11.18779 8.12146 65.15424 1.000 37.97128 85 LYS A O 1
ATOM 726 N N . ASN A 1 86 ? 9.46013 8.71905 63.85213 1.000 37.91479 86 ASN A N 1
ATOM 727 C CA . ASN A 1 86 ? 8.63789 9.15151 64.97557 1.000 37.27672 86 ASN A CA 1
ATOM 728 C C . ASN A 1 86 ? 7.89248 7.96986 65.58867 1.000 46.91320 86 ASN A C 1
ATOM 729 O O . ASN A 1 86 ? 8.49091 6.93938 65.90141 1.000 51.54102 86 ASN A O 1
ATOM 734 N N . THR B 1 4 ? 5.11334 -6.55463 8.32205 1.000 39.33666 4 THR B N 1
ATOM 735 C CA . THR B 1 4 ? 5.49905 -5.24029 8.82266 1.000 42.77685 4 THR B CA 1
ATOM 736 C C . THR B 1 4 ? 4.64582 -4.84493 10.02257 1.000 47.02885 4 THR B C 1
ATOM 737 O O . THR B 1 4 ? 5.16258 -4.36155 11.02992 1.000 46.79109 4 THR B O 1
ATOM 741 N N . TYR B 1 5 ? 3.33237 -5.05900 9.90821 1.000 52.60895 5 TYR B N 1
ATOM 742 C CA . TYR B 1 5 ? 2.43296 -4.72851 11.00907 1.000 38.93637 5 TYR B CA 1
ATOM 743 C C . TYR B 1 5 ? 2.64471 -5.66072 12.19485 1.000 39.02846 5 TYR B C 1
ATOM 744 O O . TYR B 1 5 ? 2.58542 -5.22561 13.35068 1.000 43.25472 5 TYR B O 1
ATOM 753 N N . GLU B 1 6 ? 2.87777 -6.94827 11.93003 1.000 43.86770 6 GLU B N 1
ATOM 754 C CA . GLU B 1 6 ? 3.07586 -7.90103 13.01737 1.000 50.97145 6 GLU B CA 1
ATOM 755 C C . GLU B 1 6 ? 4.34297 -7.58787 13.80319 1.000 48.58977 6 GLU B C 1
ATOM 756 O O . GLU B 1 6 ? 4.38205 -7.77002 15.02557 1.000 49.96499 6 GLU B O 1
ATOM 762 N N . GLU B 1 7 ? 5.38854 -7.11417 13.12078 1.000 46.07884 7 GLU B N 1
ATOM 763 C CA . GLU B 1 7 ? 6.58988 -6.67827 13.82448 1.000 52.19626 7 GLU B CA 1
ATOM 764 C C . GLU B 1 7 ? 6.33072 -5.42409 14.65004 1.000 42.47346 7 GLU B C 1
ATOM 765 O O . GLU B 1 7 ? 6.97841 -5.21979 15.68309 1.000 40.63647 7 GLU B O 1
ATOM 771 N N . PHE B 1 8 ? 5.39477 -4.57699 14.21472 1.000 41.12414 8 PHE B N 1
ATOM 772 C CA . PHE B 1 8 ? 5.06204 -3.38087 14.98187 1.000 29.25719 8 PHE B CA 1
ATOM 773 C C . PHE B 1 8 ? 4.34335 -3.74419 16.27484 1.000 38.79719 8 PHE B C 1
ATOM 774 O O . PHE B 1 8 ? 4.67238 -3.22403 17.34756 1.000 45.14231 8 PHE B O 1
ATOM 782 N N . ALA B 1 9 ? 3.35166 -4.63355 16.19161 1.000 33.72636 9 ALA B N 1
ATOM 783 C CA . ALA B 1 9 ? 2.62428 -5.03857 17.38968 1.000 35.82787 9 ALA B CA 1
ATOM 784 C C . ALA B 1 9 ? 3.51321 -5.83911 18.33406 1.000 36.99075 9 ALA B C 1
ATOM 785 O O . ALA B 1 9 ? 3.40463 -5.70654 19.55871 1.000 41.16495 9 ALA B O 1
ATOM 787 N N . ALA B 1 10 ? 4.40365 -6.66977 17.78587 1.000 36.75772 10 ALA B N 1
ATOM 788 C CA . ALA B 1 10 ? 5.31332 -7.43448 18.63332 1.000 41.28458 10 ALA B CA 1
ATOM 789 C C . ALA B 1 10 ? 6.32352 -6.52660 19.32320 1.000 39.79108 10 ALA B C 1
ATOM 790 O O . ALA B 1 10 ? 6.69748 -6.76968 20.47657 1.000 43.13741 10 ALA B O 1
ATOM 792 N N . LYS B 1 11 ? 6.78094 -5.47891 18.63316 1.000 41.18518 11 LYS B N 1
ATOM 793 C CA . LYS B 1 11 ? 7.69528 -4.52828 19.25802 1.000 38.94097 11 LYS B CA 1
ATOM 794 C C . LYS B 1 11 ? 7.01973 -3.78613 20.40371 1.000 36.76889 11 LYS B C 1
ATOM 795 O O . LYS B 1 11 ? 7.62277 -3.58690 21.46516 1.000 34.63026 11 LYS B O 1
ATOM 801 N N . LEU B 1 12 ? 5.76773 -3.36408 20.20534 1.000 26.17780 12 LEU B N 1
ATOM 802 C CA . LEU B 1 12 ? 5.04299 -2.67113 21.26547 1.000 20.46361 12 LEU B CA 1
ATOM 803 C C . LEU B 1 12 ? 4.84253 -3.57293 22.47734 1.000 27.66983 12 LEU B C 1
ATOM 804 O O . LEU B 1 12 ? 4.97984 -3.12661 23.62277 1.000 29.39444 12 LEU B O 1
ATOM 809 N N . ASP B 1 13 ? 4.51052 -4.84548 22.24536 1.000 21.40560 13 ASP B N 1
ATOM 810 C CA . ASP B 1 13 ? 4.31943 -5.77408 23.35468 1.000 31.26693 13 ASP B CA 1
ATOM 811 C C . ASP B 1 13 ? 5.63180 -6.08211 24.06492 1.000 30.59564 13 ASP B C 1
ATOM 812 O O . ASP B 1 13 ? 5.63899 -6.30094 25.28154 1.000 42.36538 13 ASP B O 1
ATOM 817 N N . ARG B 1 14 ? 6.74566 -6.10596 23.32952 1.000 22.24335 14 ARG B N 1
ATOM 818 C CA . ARG B 1 14 ? 8.04015 -6.35997 23.95520 1.000 27.04965 14 ARG B CA 1
ATOM 819 C C . ARG B 1 14 ? 8.46951 -5.18978 24.83216 1.000 22.63239 14 ARG B C 1
ATOM 820 O O . ARG B 1 14 ? 9.06469 -5.39153 25.89723 1.000 17.66367 14 ARG B O 1
ATOM 828 N N . LEU B 1 15 ? 8.18742 -3.95896 24.39678 1.000 26.29677 15 LEU B N 1
ATOM 829 C CA . LEU B 1 15 ? 8.48852 -2.79583 25.22538 1.000 21.65075 15 LEU B CA 1
ATOM 830 C C . LEU B 1 15 ? 7.64510 -2.79017 26.49316 1.000 25.16335 15 LEU B C 1
ATOM 831 O O . LEU B 1 15 ? 8.13597 -2.43900 27.57203 1.000 25.92992 15 LEU B O 1
ATOM 836 N N . ASP B 1 16 ? 6.37596 -3.18712 26.38407 1.000 18.83927 16 ASP B N 1
ATOM 837 C CA . ASP B 1 16 ? 5.50693 -3.20979 27.55430 1.000 18.10753 16 ASP B CA 1
ATOM 838 C C . ASP B 1 16 ? 5.99277 -4.21995 28.58556 1.000 21.93443 16 ASP B C 1
ATOM 839 O O . ASP B 1 16 ? 5.94629 -3.95707 29.79315 1.000 19.62029 16 ASP B O 1
ATOM 844 N N . ALA B 1 17 ? 6.48051 -5.37430 28.12749 1.000 23.47876 17 ALA B N 1
ATOM 845 C CA . ALA B 1 17 ? 6.95474 -6.39799 29.05265 1.000 17.85587 17 ALA B CA 1
ATOM 846 C C . ALA B 1 17 ? 8.21233 -5.94779 29.78550 1.000 21.68643 17 ALA B C 1
ATOM 847 O O . ALA B 1 17 ? 8.38980 -6.25407 30.97036 1.000 24.01346 17 ALA B O 1
ATOM 849 N N . GLU B 1 18 ? 9.09522 -5.21959 29.09819 1.000 23.60460 18 GLU B N 1
ATOM 850 C CA . GLU B 1 18 ? 10.32122 -4.74209 29.73142 1.000 22.81349 18 GLU B CA 1
ATOM 851 C C . GLU B 1 18 ? 10.03478 -3.64532 30.75104 1.000 31.44304 18 GLU B C 1
ATOM 852 O O . GLU B 1 18 ? 10.68436 -3.58451 31.80215 1.000 30.01590 18 GLU B O 1
ATOM 858 N N . PHE B 1 19 ? 9.08106 -2.75853 30.45439 1.000 28.55323 19 PHE B N 1
ATOM 859 C CA . PHE B 1 19 ? 8.70202 -1.74089 31.43006 1.000 21.33768 19 PHE B CA 1
ATOM 860 C C . PHE B 1 19 ? 8.05966 -2.37362 32.65793 1.000 23.76750 19 PHE B C 1
ATOM 861 O O . PHE B 1 19 ? 8.31268 -1.94343 33.78939 1.000 20.32407 19 PHE B O 1
ATOM 869 N N . ALA B 1 20 ? 7.23994 -3.40893 32.45408 1.000 28.62423 20 ALA B N 1
ATOM 870 C CA . ALA B 1 20 ? 6.60561 -4.09012 33.57806 1.000 24.86705 20 ALA B CA 1
ATOM 871 C C . ALA B 1 20 ? 7.63504 -4.82144 34.42969 1.000 25.87594 20 ALA B C 1
ATOM 872 O O . ALA B 1 20 ? 7.54931 -4.81095 35.66289 1.000 34.00528 20 ALA B O 1
ATOM 874 N N . LYS B 1 21 ? 8.62110 -5.45184 33.78796 1.000 22.21918 21 LYS B N 1
ATOM 875 C CA . LYS B 1 21 ? 9.66830 -6.15134 34.52544 1.000 29.24729 21 LYS B CA 1
ATOM 876 C C . LYS B 1 21 ? 10.50916 -5.18141 35.34602 1.000 37.99779 21 LYS B C 1
ATOM 877 O O . LYS B 1 21 ? 10.92855 -5.50692 36.46273 1.000 43.96787 21 LYS B O 1
ATOM 883 N N . LYS B 1 22 ? 10.76343 -3.98596 34.80822 1.000 39.70331 22 LYS B N 1
ATOM 884 C CA . LYS B 1 22 ? 11.53235 -2.98374 35.53979 1.000 32.72039 22 LYS B CA 1
ATOM 885 C C . LYS B 1 22 ? 10.87652 -2.64014 36.87074 1.000 34.49896 22 LYS B C 1
ATOM 886 O O . LYS B 1 22 ? 11.56330 -2.48159 37.88679 1.000 42.18666 22 LYS B O 1
ATOM 900 N N . GLU B 1 24 ? 8.27904 -4.50930 38.31288 1.000 46.50599 24 GLU B N 1
ATOM 901 C CA . GLU B 1 24 ? 7.99300 -5.72467 39.06588 1.000 49.49909 24 GLU B CA 1
ATOM 902 C C . GLU B 1 24 ? 9.21297 -6.19536 39.84650 1.000 46.10447 24 GLU B C 1
ATOM 903 O O . GLU B 1 24 ? 9.06936 -6.73791 40.94705 1.000 45.30783 24 GLU B O 1
ATOM 909 N N . GLU B 1 25 ? 10.41560 -5.97855 39.30883 1.000 49.16543 25 GLU B N 1
ATOM 910 C CA . GLU B 1 25 ? 11.63045 -6.39712 40.00065 1.000 52.65551 25 GLU B CA 1
ATOM 911 C C . GLU B 1 25 ? 11.97900 -5.45548 41.14727 1.000 49.99049 25 GLU B C 1
ATOM 912 O O . GLU B 1 25 ? 12.42280 -5.90733 42.20886 1.000 66.81135 25 GLU B O 1
ATOM 918 N N . GLN B 1 26 ? 11.78981 -4.14744 40.95399 1.000 49.02398 26 GLN B N 1
ATOM 919 C CA . GLN B 1 26 ? 12.09647 -3.19678 42.01820 1.000 49.85506 26 GLN B CA 1
ATOM 920 C C . GLN B 1 26 ? 11.14816 -3.36328 43.19739 1.000 45.83547 26 GLN B C 1
ATOM 921 O O . GLN B 1 26 ? 11.57203 -3.29571 44.35600 1.000 52.28468 26 GLN B O 1
ATOM 927 N N . ASN B 1 27 ? 9.86206 -3.58547 42.92224 1.000 49.06933 27 ASN B N 1
ATOM 928 C CA . ASN B 1 27 ? 8.91309 -3.87530 43.99085 1.000 53.84754 27 ASN B CA 1
ATOM 929 C C . ASN B 1 27 ? 9.18901 -5.22726 44.63649 1.000 62.92327 27 ASN B C 1
ATOM 930 O O . ASN B 1 27 ? 8.86323 -5.43221 45.81125 1.000 66.82776 27 ASN B O 1
ATOM 935 N N . LYS B 1 28 ? 9.78476 -6.15553 43.88569 1.000 65.71169 28 LYS B N 1
ATOM 936 C CA . LYS B 1 28 ? 10.05518 -7.49169 44.40748 1.000 59.23351 28 LYS B CA 1
ATOM 937 C C . LYS B 1 28 ? 11.17035 -7.47740 45.44846 1.000 59.16538 28 LYS B C 1
ATOM 938 O O . LYS B 1 28 ? 11.00781 -8.00961 46.55296 1.000 74.04132 28 LYS B O 1
ATOM 944 N N . ARG B 1 29 ? 12.31097 -6.86874 45.11784 1.000 57.64440 29 ARG B N 1
ATOM 945 C CA . ARG B 1 29 ? 13.44326 -6.83986 46.03740 1.000 87.57093 29 ARG B CA 1
ATOM 946 C C . ARG B 1 29 ? 13.28282 -5.80249 47.14431 1.000 85.93188 29 ARG B C 1
ATOM 947 O O . ARG B 1 29 ? 13.87135 -5.96566 48.21955 1.000 99.81615 29 ARG B O 1
ATOM 955 N N . PHE B 1 30 ? 12.47655 -4.76244 46.92228 1.000 66.02584 30 PHE B N 1
ATOM 956 C CA . PHE B 1 30 ? 12.31591 -3.72098 47.93275 1.000 64.34864 30 PHE B CA 1
ATOM 957 C C . PHE B 1 30 ? 11.64670 -4.25894 49.19220 1.000 77.28441 30 PHE B C 1
ATOM 958 O O . PHE B 1 30 ? 11.97641 -3.83146 50.30491 1.000 87.08080 30 PHE B O 1
ATOM 966 N N . PHE B 1 31 ? 10.70942 -5.19705 49.04435 1.000 67.41057 31 PHE B N 1
ATOM 967 C CA . PHE B 1 31 ? 10.04367 -5.75420 50.21626 1.000 66.56104 31 PHE B CA 1
ATOM 968 C C . PHE B 1 31 ? 10.97237 -6.64309 51.03215 1.000 76.20928 31 PHE B C 1
ATOM 969 O O . PHE B 1 31 ? 10.74539 -6.81816 52.23405 1.000 74.94395 31 PHE B O 1
ATOM 977 N N . ALA B 1 32 ? 12.00498 -7.20771 50.40773 1.000 82.33560 32 ALA B N 1
ATOM 978 C CA . ALA B 1 32 ? 12.97389 -8.05079 51.09610 1.000 95.15063 32 ALA B CA 1
ATOM 979 C C . ALA B 1 32 ? 14.03838 -7.25583 51.84342 1.000 88.21020 32 ALA B C 1
ATOM 980 O O . ALA B 1 32 ? 14.93903 -7.86411 52.43138 1.000 93.47198 32 ALA B O 1
ATOM 982 N N . ASP B 1 33 ? 13.96402 -5.92500 51.83797 1.000 67.67163 33 ASP B N 1
ATOM 983 C CA . ASP B 1 33 ? 14.94059 -5.08102 52.51475 1.000 78.88227 33 ASP B CA 1
ATOM 984 C C . ASP B 1 33 ? 14.35360 -4.36020 53.72363 1.000 83.85754 33 ASP B C 1
ATOM 985 O O . ASP B 1 33 ? 15.03901 -3.53361 54.33581 1.000 62.40914 33 ASP B O 1
ATOM 990 N N . LYS B 1 34 ? 13.10822 -4.65809 54.08818 1.000 84.95766 34 LYS B N 1
ATOM 991 C CA . LYS B 1 34 ? 12.46440 -3.96744 55.19111 1.000 71.92105 34 LYS B CA 1
ATOM 992 C C . LYS B 1 34 ? 13.10630 -4.36128 56.52218 1.000 67.82074 34 LYS B C 1
ATOM 993 O O . LYS B 1 34 ? 13.73056 -5.41910 56.63299 1.000 63.97085 34 LYS B O 1
ATOM 999 N N . PRO B 1 35 ? 12.97015 -3.51644 57.54635 1.000 72.24985 35 PRO B N 1
ATOM 1000 C CA . PRO B 1 35 ? 13.56528 -3.82208 58.85498 1.000 64.90078 35 PRO B CA 1
ATOM 1001 C C . PRO B 1 35 ? 13.03759 -5.12443 59.44035 1.000 72.38723 35 PRO B C 1
ATOM 1002 O O . PRO B 1 35 ? 12.05561 -5.71019 58.97813 1.000 61.51703 35 PRO B O 1
ATOM 1006 N N . ASP B 1 36 ? 13.73393 -5.58551 60.47787 1.000 82.69188 36 ASP B N 1
ATOM 1007 C CA . ASP B 1 36 ? 13.40298 -6.85081 61.11833 1.000 92.08320 36 ASP B CA 1
ATOM 1008 C C . ASP B 1 36 ? 12.00012 -6.80258 61.71829 1.000 86.51598 36 ASP B C 1
ATOM 1009 O O . ASP B 1 36 ? 11.50100 -5.74450 62.11072 1.000 91.44653 36 ASP B O 1
ATOM 1014 N N . GLU B 1 37 ? 11.36464 -7.97558 61.79114 1.000 85.43156 37 GLU B N 1
ATOM 1015 C CA . GLU B 1 37 ? 10.01817 -8.07611 62.34412 1.000 65.84945 37 GLU B CA 1
ATOM 1016 C C . GLU B 1 37 ? 9.96425 -7.72002 63.82291 1.000 63.40623 37 GLU B C 1
ATOM 1017 O O . GLU B 1 37 ? 8.89265 -7.36189 64.32320 1.000 64.72339 37 GLU B O 1
ATOM 1023 N N . ALA B 1 38 ? 11.08468 -7.82068 64.53428 1.000 69.67286 38 ALA B N 1
ATOM 1024 C CA . ALA B 1 38 ? 11.12821 -7.48622 65.95131 1.000 70.81569 38 ALA B CA 1
ATOM 1025 C C . ALA B 1 38 ? 11.32731 -5.99860 66.21280 1.000 73.12667 38 ALA B C 1
ATOM 1026 O O . ALA B 1 38 ? 11.35142 -5.59248 67.37975 1.000 77.53792 38 ALA B O 1
ATOM 1028 N N . THR B 1 39 ? 11.46369 -5.17823 65.17013 1.000 74.86769 39 THR B N 1
ATOM 1029 C CA . THR B 1 39 ? 11.64563 -3.74336 65.33543 1.000 75.36232 39 THR B CA 1
ATOM 1030 C C . THR B 1 39 ? 10.45246 -2.92148 64.87019 1.000 64.22606 39 THR B C 1
ATOM 1031 O O . THR B 1 39 ? 10.40933 -1.71723 65.14537 1.000 70.50831 39 THR B O 1
ATOM 1035 N N . LEU B 1 40 ? 9.49174 -3.52847 64.18022 1.000 50.44390 40 LEU B N 1
ATOM 1036 C CA . LEU B 1 40 ? 8.33737 -2.81843 63.64723 1.000 46.35118 40 LEU B CA 1
ATOM 1037 C C . LEU B 1 40 ? 7.14339 -2.99572 64.57585 1.000 42.17633 40 LEU B C 1
ATOM 1038 O O . LEU B 1 40 ? 6.78967 -4.12459 64.93246 1.000 41.28147 40 LEU B O 1
ATOM 1043 N N . SER B 1 41 ? 6.52002 -1.88161 64.95286 1.000 40.85780 41 SER B N 1
ATOM 1044 C CA . SER B 1 41 ? 5.31524 -1.93181 65.76033 1.000 42.75881 41 SER B CA 1
ATOM 1045 C C . SER B 1 41 ? 4.15181 -2.46934 64.92987 1.000 42.25601 41 SER B C 1
ATOM 1046 O O . SER B 1 41 ? 4.21259 -2.47965 63.69855 1.000 63.71341 41 SER B O 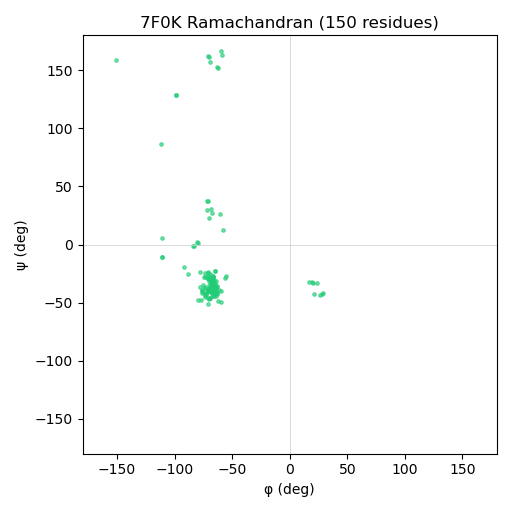1
ATOM 1049 N N . PRO B 1 42 ? 3.08475 -2.94414 65.58227 1.000 45.76494 42 PRO B N 1
ATOM 1050 C CA . PRO B 1 42 ? 1.90041 -3.36712 64.81537 1.000 53.07109 42 PRO B CA 1
ATOM 1051 C C . PRO B 1 42 ? 1.33494 -2.27696 63.92135 1.000 57.43877 42 PRO B C 1
ATOM 1052 O O . PRO B 1 42 ? 0.74153 -2.59117 62.88188 1.000 57.82413 42 PRO B O 1
ATOM 1056 N N . GLU B 1 43 ? 1.49576 -1.00315 64.29143 1.000 57.12959 43 GLU B N 1
ATOM 1057 C CA . GLU B 1 43 ? 1.11107 0.07467 63.38582 1.000 46.14891 43 GLU B CA 1
ATOM 1058 C C . GLU B 1 43 ? 2.08158 0.17762 62.21628 1.000 49.34926 43 GLU B C 1
ATOM 1059 O O . GLU B 1 43 ? 1.66753 0.43520 61.07999 1.000 50.04647 43 GLU B O 1
ATOM 1073 N N . LYS B 1 45 ? 3.74163 -2.25571 60.91647 1.000 45.63251 45 LYS B N 1
ATOM 1074 C CA . LYS B 1 45 ? 3.40672 -3.36181 60.02785 1.000 46.99886 45 LYS B CA 1
ATOM 1075 C C . LYS B 1 45 ? 2.20663 -3.01487 59.15744 1.000 52.15336 45 LYS B C 1
ATOM 1076 O O . LYS B 1 45 ? 2.20029 -3.29561 57.95307 1.000 56.07265 45 LYS B O 1
ATOM 1082 N N . GLU B 1 46 ? 1.17875 -2.40272 59.75156 1.000 44.54424 46 GLU B N 1
ATOM 1083 C CA . GLU B 1 46 ? 0.03136 -1.95673 58.96916 1.000 39.57241 46 GLU B CA 1
ATOM 1084 C C . GLU B 1 46 ? 0.39729 -0.80068 58.04756 1.000 38.09235 46 GLU B C 1
ATOM 1085 O O . GLU B 1 46 ? -0.18663 -0.66419 56.96643 1.000 44.94175 46 GLU B O 1
ATOM 1091 N N . HIS B 1 47 ? 1.34794 0.04353 58.45682 1.000 39.86475 47 HIS B N 1
ATOM 1092 C CA . HIS B 1 47 ? 1.79127 1.12864 57.58736 1.000 35.87409 47 HIS B CA 1
ATOM 1093 C C . HIS B 1 47 ? 2.64884 0.59803 56.44740 1.000 27.43493 47 HIS B C 1
ATOM 1094 O O . HIS B 1 47 ? 2.57557 1.10129 55.32062 1.000 28.99222 47 HIS B O 1
ATOM 1101 N N . TYR B 1 48 ? 3.47249 -0.41520 56.72293 1.000 30.67011 48 TYR B N 1
ATOM 1102 C CA . TYR B 1 48 ? 4.26655 -1.02788 55.66562 1.000 34.34999 48 TYR B CA 1
ATOM 1103 C C . TYR B 1 48 ? 3.39785 -1.83053 54.70680 1.000 34.50689 48 TYR B C 1
ATOM 1104 O O . TYR B 1 48 ? 3.70924 -1.91113 53.51449 1.000 26.98077 48 TYR B O 1
ATOM 1113 N N . GLU B 1 49 ? 2.30054 -2.41255 55.19950 1.000 34.14738 49 GLU B N 1
ATOM 1114 C CA . GLU B 1 49 ? 1.44150 -3.21639 54.33575 1.000 28.71263 49 GLU B CA 1
ATOM 1115 C C . GLU B 1 49 ? 0.62369 -2.34324 53.39265 1.000 32.33385 49 GLU B C 1
ATOM 1116 O O . GLU B 1 49 ? 0.52183 -2.64189 52.19683 1.000 36.30360 49 GLU B O 1
ATOM 1122 N N . LYS B 1 50 ? 0.03325 -1.26086 53.90657 1.000 27.66503 50 LYS B N 1
ATOM 1123 C CA . LYS B 1 50 ? -0.67592 -0.33632 53.02886 1.000 25.39824 50 LYS B CA 1
ATOM 1124 C C . LYS B 1 50 ? 0.27608 0.34058 52.05433 1.000 25.06401 50 LYS B C 1
ATOM 1125 O O . LYS B 1 50 ? -0.10353 0.62928 50.91405 1.000 21.78680 50 LYS B O 1
ATOM 1131 N N . PHE B 1 51 ? 1.51475 0.59359 52.48116 1.000 32.20250 51 PHE B N 1
ATOM 1132 C CA . PHE B 1 51 ? 2.52064 1.13156 51.57201 1.000 24.42625 51 PHE B CA 1
ATOM 1133 C C . PHE B 1 51 ? 2.80287 0.16229 50.43143 1.000 21.76817 51 PHE B C 1
ATOM 1134 O O . PHE B 1 51 ? 2.81309 0.55211 49.25885 1.000 25.46058 51 PHE B O 1
ATOM 1142 N N . GLU B 1 52 ? 3.02973 -1.11295 50.75995 1.000 37.73882 52 GLU B N 1
ATOM 1143 C CA . GLU B 1 52 ? 3.36136 -2.10110 49.73692 1.000 34.74088 52 GLU B CA 1
ATOM 1144 C C . GLU B 1 52 ? 2.18257 -2.36309 48.80839 1.000 29.13968 52 GLU B C 1
ATOM 1145 O O . GLU B 1 52 ? 2.36731 -2.54836 47.59970 1.000 32.88439 52 GLU B O 1
ATOM 1151 N N . LYS B 1 53 ? 0.96504 -2.39243 49.35349 1.000 25.02456 53 LYS B N 1
ATOM 1152 C CA . LYS B 1 53 ? -0.20428 -2.65557 48.52163 1.000 29.17769 53 LYS B CA 1
ATOM 1153 C C . LYS B 1 53 ? -0.47400 -1.49999 47.56610 1.000 24.68300 53 LYS B C 1
ATOM 1154 O O . LYS B 1 53 ? -0.85712 -1.71868 46.41101 1.000 29.12408 53 LYS B O 1
ATOM 1168 N N . ILE B 1 55 ? 1.67066 0.51962 46.22126 1.000 19.56833 55 ILE B N 1
ATOM 1169 C CA . ILE B 1 55 ? 2.63825 0.48701 45.12807 1.000 17.27964 55 ILE B CA 1
ATOM 1170 C C . ILE B 1 55 ? 2.17845 -0.47598 44.04220 1.000 24.72448 55 ILE B C 1
ATOM 1171 O O . ILE B 1 55 ? 2.27723 -0.17869 42.84532 1.000 27.80338 55 ILE B O 1
ATOM 1176 N N . GLN B 1 56 ? 1.65349 -1.63745 44.43920 1.000 24.49814 56 GLN B N 1
ATOM 1177 C CA . GLN B 1 56 ? 1.16106 -2.58968 43.45072 1.000 17.87380 56 GLN B CA 1
ATOM 1178 C C . GLN B 1 56 ? -0.08826 -2.06985 42.75287 1.000 21.97109 56 GLN B C 1
ATOM 1179 O O . GLN B 1 56 ? -0.29055 -2.34617 41.56493 1.000 31.44081 56 GLN B O 1
ATOM 1185 N N . GLU B 1 57 ? -0.93116 -1.31559 43.46410 1.000 21.86819 57 GLU B N 1
ATOM 1186 C CA . GLU B 1 57 ? -2.08883 -0.70580 42.81754 1.000 30.07672 57 GLU B CA 1
ATOM 1187 C C . GLU B 1 57 ? -1.65036 0.31600 41.77663 1.000 29.44670 57 GLU B C 1
ATOM 1188 O O . GLU B 1 57 ? -2.21752 0.38008 40.67956 1.000 40.99076 57 GLU B O 1
ATOM 1194 N N . HIS B 1 58 ? -0.63979 1.12565 42.10510 1.000 27.39095 58 HIS B N 1
ATOM 1195 C CA . HIS B 1 58 ? -0.07326 2.05875 41.13837 1.000 31.97580 58 HIS B CA 1
ATOM 1196 C C . HIS B 1 58 ? 0.72809 1.34890 40.05588 1.000 31.47282 58 HIS B C 1
ATOM 1197 O O . HIS B 1 58 ? 0.89678 1.90144 38.96349 1.000 26.21019 58 HIS B O 1
ATOM 1204 N N . THR B 1 59 ? 1.22486 0.14222 40.33402 1.000 30.65167 59 THR B N 1
ATOM 1205 C CA . THR B 1 59 ? 1.97756 -0.60567 39.33366 1.000 21.76799 59 THR B CA 1
ATOM 1206 C C . THR B 1 59 ? 1.04469 -1.23812 38.30952 1.000 30.17952 59 THR B C 1
ATOM 1207 O O . THR B 1 59 ? 1.27238 -1.12772 37.09950 1.000 35.87864 59 THR B O 1
ATOM 1211 N N . ASP B 1 60 ? -0.01951 -1.89538 38.77619 1.000 25.74942 60 ASP B N 1
ATOM 1212 C CA . ASP B 1 60 ? -0.97029 -2.49051 37.84589 1.000 23.09050 60 ASP B CA 1
ATOM 1213 C C . ASP B 1 60 ? -1.70182 -1.41996 37.04860 1.000 25.56717 60 ASP B C 1
ATOM 1214 O O . ASP B 1 60 ? -2.07596 -1.65503 35.89431 1.000 34.52008 60 ASP B O 1
ATOM 1219 N N . LYS B 1 61 ? -1.90180 -0.23981 37.64091 1.000 23.47677 61 LYS B N 1
ATOM 1220 C CA . LYS B 1 61 ? -2.57259 0.84570 36.93476 1.000 22.64812 61 LYS B CA 1
ATOM 1221 C C . LYS B 1 61 ? -1.73724 1.35421 35.76872 1.000 27.15710 61 LYS B C 1
ATOM 1222 O O . LYS B 1 61 ? -2.29047 1.73497 34.73105 1.000 36.65438 61 LYS B O 1
ATOM 1228 N N . PHE B 1 62 ? -0.41309 1.36188 35.91420 1.000 26.43660 62 PHE B N 1
ATOM 1229 C CA . PHE B 1 62 ? 0.46106 1.88658 34.87420 1.000 24.62906 62 PHE B CA 1
ATOM 1230 C C . PHE B 1 62 ? 0.84490 0.82896 33.85034 1.000 27.63312 62 PHE B C 1
ATOM 1231 O O . PHE B 1 62 ? 1.13125 1.17145 32.69646 1.000 24.31878 62 PHE B O 1
ATOM 1239 N N . ASN B 1 63 ? 0.82916 -0.45015 34.23314 1.000 20.23398 63 ASN B N 1
ATOM 1240 C CA . ASN B 1 63 ? 0.96526 -1.51264 33.24261 1.000 23.54758 63 ASN B CA 1
ATOM 1241 C C . ASN B 1 63 ? -0.26762 -1.59806 32.34971 1.000 37.10533 63 ASN B C 1
ATOM 1242 O O . ASN B 1 63 ? -0.15273 -1.85134 31.14477 1.000 44.50727 63 ASN B O 1
ATOM 1247 N N . LYS B 1 64 ? -1.45608 -1.39202 32.92427 1.000 39.18373 64 LYS B N 1
ATOM 1248 C CA . LYS B 1 64 ? -2.68010 -1.40283 32.12874 1.000 35.53973 64 LYS B CA 1
ATOM 1249 C C . LYS B 1 64 ? -2.77279 -0.17335 31.23481 1.000 34.17022 64 LYS B C 1
ATOM 1250 O O . LYS B 1 64 ? -3.19124 -0.27176 30.07567 1.000 52.45875 64 LYS B O 1
ATOM 1256 N N . LYS B 1 65 ? -2.37983 0.99208 31.74906 1.000 30.12395 65 LYS B N 1
ATOM 1257 C CA . LYS B 1 65 ? -2.45229 2.21016 30.95397 1.000 34.55052 65 LYS B CA 1
ATOM 1258 C C . LYS B 1 65 ? -1.41785 2.24473 29.83868 1.000 40.77237 65 LYS B C 1
ATOM 1259 O O . LYS B 1 65 ? -1.54613 3.06878 28.92690 1.000 44.78313 65 LYS B O 1
ATOM 1273 N N . ARG B 1 67 ? -0.52110 -0.68071 28.02417 1.000 34.68034 67 ARG B N 1
ATOM 1274 C CA . ARG B 1 67 ? -1.12532 -1.52530 27.00041 1.000 45.77502 67 ARG B CA 1
ATOM 1275 C C . ARG B 1 67 ? -2.29117 -0.82138 26.31831 1.000 45.03914 67 ARG B C 1
ATOM 1276 O O . ARG B 1 67 ? -2.52709 -1.03127 25.12314 1.000 47.14954 67 ARG B O 1
ATOM 1284 N N . GLU B 1 68 ? -3.01981 0.02281 27.05326 1.000 43.45134 68 GLU B N 1
ATOM 1285 C CA . GLU B 1 68 ? -4.07564 0.81711 26.43453 1.000 55.83745 68 GLU B CA 1
ATOM 1286 C C . GLU B 1 68 ? -3.50109 1.78505 25.40810 1.000 55.74461 68 GLU B C 1
ATOM 1287 O O . GLU B 1 68 ? -4.08840 1.99145 24.33929 1.000 67.75149 68 GLU B O 1
ATOM 1293 N N . HIS B 1 69 ? -2.34613 2.38142 25.71123 1.000 44.95076 69 HIS B N 1
ATOM 1294 C CA . HIS B 1 69 ? -1.69589 3.26472 24.75026 1.000 37.93237 69 HIS B CA 1
ATOM 1295 C C . HIS B 1 69 ? -1.06986 2.48195 23.60311 1.000 37.33559 69 HIS B C 1
ATOM 1296 O O . HIS B 1 69 ? -0.93366 3.01279 22.49537 1.000 40.81024 69 HIS B O 1
ATOM 1303 N N . SER B 1 70 ? -0.66769 1.23206 23.84927 1.000 46.54721 70 SER B N 1
ATOM 1304 C CA . SER B 1 70 ? -0.12128 0.41026 22.77370 1.000 48.24465 70 SER B CA 1
ATOM 1305 C C . SER B 1 70 ? -1.21566 -0.03335 21.81173 1.000 54.96662 70 SER B C 1
ATOM 1306 O O . SER B 1 70 ? -1.02029 -0.01644 20.59075 1.000 57.60705 70 SER B O 1
ATOM 1309 N N . GLU B 1 71 ? -2.37335 -0.43499 22.34462 1.000 55.18085 71 GLU B N 1
ATOM 1310 C CA . GLU B 1 71 ? -3.50215 -0.79347 21.49087 1.000 63.33521 71 GLU B CA 1
ATOM 1311 C C . GLU B 1 71 ? -3.97427 0.40196 20.67212 1.000 50.54814 71 GLU B C 1
ATOM 1312 O O . GLU B 1 71 ? -4.37706 0.25127 19.51251 1.000 46.78317 71 GLU B O 1
ATOM 1318 N N . HIS B 1 72 ? -3.93330 1.60021 21.26075 1.000 42.87552 72 HIS B N 1
ATOM 1319 C CA . HIS B 1 72 ? -4.31186 2.80020 20.52281 1.000 48.34382 72 HIS B CA 1
ATOM 1320 C C . HIS B 1 72 ? -3.33857 3.09858 19.38887 1.000 59.44738 72 HIS B C 1
ATOM 1321 O O . HIS B 1 72 ? -3.74299 3.64737 18.35766 1.000 66.65338 72 HIS B O 1
ATOM 1328 N N . PHE B 1 73 ? -2.06185 2.74563 19.55400 1.000 64.97763 73 PHE B N 1
ATOM 1329 C CA . PHE B 1 73 ? -1.08508 2.95756 18.48963 1.000 63.93703 73 PHE B CA 1
ATOM 1330 C C . PHE B 1 73 ? -1.21621 1.92191 17.37946 1.000 59.81129 73 PHE B C 1
ATOM 1331 O O . PHE B 1 73 ? -1.07112 2.25855 16.19889 1.000 62.35260 73 PHE B O 1
ATOM 1339 N N . LYS B 1 74 ? -1.46482 0.65826 17.73671 1.000 43.78658 74 LYS B N 1
ATOM 1340 C CA . LYS B 1 74 ? -1.62492 -0.37923 16.72158 1.000 47.04094 74 LYS B CA 1
ATOM 1341 C C . LYS B 1 74 ? -2.78821 -0.06525 15.78966 1.000 61.64926 74 LYS B C 1
ATOM 1342 O O . LYS B 1 74 ? -2.70421 -0.30004 14.57850 1.000 60.22094 74 LYS B O 1
ATOM 1348 N N . ALA B 1 75 ? -3.88785 0.45527 16.33864 1.000 64.07984 75 ALA B N 1
ATOM 1349 C CA . ALA B 1 75 ? -5.04486 0.78015 15.51190 1.000 52.95550 75 ALA B CA 1
ATOM 1350 C C . ALA B 1 75 ? -4.71740 1.88714 14.51839 1.000 58.37568 75 ALA B C 1
ATOM 1351 O O . ALA B 1 75 ? -5.13002 1.82857 13.35406 1.000 81.16537 75 ALA B O 1
ATOM 1353 N N . LYS B 1 76 ? -3.97955 2.90881 14.96023 1.000 52.88204 76 LYS B N 1
ATOM 1354 C CA . LYS B 1 76 ? -3.61293 3.99323 14.05563 1.000 74.85044 76 LYS B CA 1
ATOM 1355 C C . LYS B 1 76 ? -2.60634 3.53646 13.00644 1.000 75.13772 76 LYS B C 1
ATOM 1356 O O . LYS B 1 76 ? -2.57451 4.08742 11.90012 1.000 87.00972 76 LYS B O 1
ATOM 1362 N N . PHE B 1 77 ? -1.78117 2.53826 13.32913 1.000 69.02074 77 PHE B N 1
ATOM 1363 C CA . PHE B 1 77 ? -0.80829 2.03338 12.36570 1.000 60.73670 77 PHE B CA 1
ATOM 1364 C C . PHE B 1 77 ? -1.45643 1.11386 11.33615 1.000 60.24465 77 PHE B C 1
ATOM 1365 O O . PHE B 1 77 ? -1.06804 1.12283 10.16279 1.000 65.80934 77 PHE B O 1
ATOM 1373 N N . ALA B 1 78 ? -2.44460 0.31773 11.75382 1.000 67.73313 78 ALA B N 1
ATOM 1374 C CA . ALA B 1 78 ? -3.12927 -0.57026 10.81772 1.000 79.75426 78 ALA B CA 1
ATOM 1375 C C . ALA B 1 78 ? -3.98527 0.20862 9.82613 1.000 77.49334 78 ALA B C 1
ATOM 1376 O O . ALA B 1 78 ? -4.08872 -0.17378 8.65429 1.000 55.16641 78 ALA B O 1
ATOM 1378 N N . GLU B 1 79 ? -4.61411 1.29754 10.27709 1.000 80.02379 79 GLU B N 1
ATOM 1379 C CA . GLU B 1 79 ? -5.43993 2.09934 9.37947 1.000 91.66855 79 GLU B CA 1
ATOM 1380 C C . GLU B 1 79 ? -4.60512 2.79172 8.30855 1.000 99.43812 79 GLU B C 1
ATOM 1381 O O . GLU B 1 79 ? -5.11220 3.07681 7.21737 1.000 126.91120 79 GLU B O 1
ATOM 1387 N N . LEU B 1 80 ? -3.33574 3.06292 8.59223 1.000 82.81539 80 LEU B N 1
ATOM 1388 C CA . LEU B 1 80 ? -2.44971 3.68418 7.61528 1.000 79.01242 80 LEU B CA 1
ATOM 1389 C C . LEU B 1 80 ? -2.00410 2.67704 6.55882 1.000 71.21156 80 LEU B C 1
ATOM 1390 O O . LEU B 1 80 ? -2.23671 1.47525 6.69390 1.000 51.70383 80 LEU B O 1
#

Foldseek 3Di:
DVVLVVVLVVVVVVLVVVLVCCVVLVVVLVPDDDPVPDDPVCVVSVVVSCVVVVSVVVSVCVVVSVVVSVVVVVVVVVVVD/DLVVLLVVLVVVLVVVLCCCVCLVVVVVPDDDPVPDDPVCVVVVVVSVVVVVSVVVSVVVVVSVVVSVVVVVD

InterPro domains:
  IPR004132 Kinetoplastid membrane protein 11 [PF03037] (1-90)